Protein AF-A0A2A5GS11-F1 (afdb_monomer_lite)

Radius of gyration: 23.66 Å; chains: 1; bounding box: 53×27×54 Å

Foldseek 3Di:
DDDDDDDDDPVVVVVLVVCCVVVNDVDSVRVVVVVVVVVVVVVVVVVVVVVVVVVVVVVDDDPDDPVVVVVVVVVVVVVD

Structure (mmCIF, N/CA/C/O backbone):
data_AF-A0A2A5GS11-F1
#
_entry.id   AF-A0A2A5GS11-F1
#
loop_
_atom_site.group_PDB
_atom_site.id
_atom_site.type_symbol
_atom_site.label_atom_id
_atom_site.label_alt_id
_atom_site.label_comp_id
_atom_site.label_asym_id
_atom_site.label_entity_id
_atom_site.label_seq_id
_atom_site.pdbx_PDB_ins_code
_atom_site.Cartn_x
_atom_site.Cartn_y
_atom_site.Cartn_z
_atom_site.occupancy
_atom_site.B_iso_or_equiv
_atom_site.auth_seq_id
_atom_site.auth_comp_id
_atom_site.auth_asym_id
_atom_site.auth_atom_id
_atom_site.pdbx_PDB_model_num
ATOM 1 N N . MET A 1 1 ? 0.468 13.148 20.760 1.00 64.06 1 MET A N 1
ATOM 2 C CA . MET A 1 1 ? -0.441 12.581 19.739 1.00 64.06 1 MET A CA 1
ATOM 3 C C . MET A 1 1 ? -1.681 13.446 19.680 1.00 64.06 1 MET A C 1
ATOM 5 O O . MET A 1 1 ? -2.205 13.768 20.737 1.00 64.06 1 MET A O 1
ATOM 9 N N . THR A 1 2 ? -2.130 13.808 18.483 1.00 81.38 2 THR A N 1
ATOM 10 C CA . THR A 1 2 ? -3.443 14.436 18.274 1.00 81.38 2 THR A CA 1
ATOM 11 C C . THR A 1 2 ? -4.507 13.339 18.242 1.00 81.38 2 THR A C 1
ATOM 13 O O . THR A 1 2 ? -4.266 12.282 17.655 1.00 81.38 2 THR A O 1
ATOM 16 N N . SER A 1 3 ? -5.647 13.546 18.903 1.00 85.38 3 SER A N 1
ATOM 17 C CA . SER A 1 3 ? -6.771 12.607 18.867 1.00 85.38 3 SER A CA 1
ATOM 18 C C . SER A 1 3 ? -7.670 12.884 17.661 1.00 85.38 3 SER A C 1
ATOM 20 O O . SER A 1 3 ? -7.923 14.033 17.306 1.00 85.38 3 SER A O 1
ATOM 22 N N . MET A 1 4 ? -8.153 11.814 17.032 1.00 89.69 4 MET A N 1
ATOM 23 C CA . MET A 1 4 ? -9.149 11.855 15.964 1.00 89.69 4 MET A CA 1
ATOM 24 C C . MET A 1 4 ? -10.223 10.823 16.295 1.00 89.69 4 MET A C 1
ATOM 26 O O . MET A 1 4 ? -9.901 9.657 16.521 1.00 89.69 4 MET A O 1
ATOM 30 N N . ASN A 1 5 ? -11.483 11.253 16.341 1.00 91.12 5 ASN A N 1
ATOM 31 C CA . ASN A 1 5 ? -12.619 10.375 16.605 1.00 91.12 5 ASN A CA 1
ATOM 32 C C . ASN A 1 5 ? -13.263 9.979 15.278 1.00 91.12 5 ASN A C 1
ATOM 34 O O . ASN A 1 5 ? -13.547 10.841 14.449 1.00 91.12 5 ASN A O 1
ATOM 38 N N . VAL A 1 6 ? -13.501 8.684 15.091 1.00 88.12 6 VAL A N 1
ATOM 39 C CA . VAL A 1 6 ? -14.129 8.133 13.887 1.00 88.12 6 VAL A CA 1
ATOM 40 C C . VAL A 1 6 ? -15.245 7.193 14.322 1.00 88.12 6 VAL A C 1
ATOM 42 O O . VAL A 1 6 ? -15.018 6.296 15.133 1.00 88.12 6 VAL A O 1
ATOM 45 N N . SER A 1 7 ? -16.447 7.398 13.790 1.00 93.50 7 SER A N 1
ATOM 46 C CA . SER A 1 7 ? -17.572 6.482 13.983 1.00 93.50 7 SER A CA 1
ATOM 47 C C . SER A 1 7 ? -17.512 5.376 12.938 1.00 93.50 7 SER A C 1
ATOM 49 O O . SER A 1 7 ? -17.399 5.651 11.745 1.00 93.50 7 SER A O 1
ATOM 51 N N . LEU A 1 8 ? -17.601 4.128 13.391 1.00 93.06 8 LEU A N 1
ATOM 52 C CA . LEU A 1 8 ? -17.603 2.948 12.534 1.00 93.06 8 LEU A CA 1
ATOM 53 C C . LEU A 1 8 ? -18.944 2.217 12.672 1.00 93.06 8 LEU A C 1
ATOM 55 O O . LEU A 1 8 ? -19.457 2.131 13.789 1.00 93.06 8 LEU A O 1
ATOM 59 N N . PRO A 1 9 ? -19.497 1.662 11.580 1.00 97.75 9 PRO A N 1
ATOM 60 C CA . PRO A 1 9 ? -20.593 0.703 11.662 1.00 97.75 9 PRO A CA 1
ATOM 61 C C . PRO A 1 9 ? -20.203 -0.517 12.502 1.00 97.75 9 PRO A C 1
ATOM 63 O O . PRO A 1 9 ? -19.034 -0.916 12.508 1.00 97.75 9 PRO A O 1
ATOM 66 N N . ASP A 1 10 ? -21.187 -1.162 13.129 1.00 97.56 10 ASP A N 1
ATOM 67 C CA . ASP A 1 10 ? -20.956 -2.300 14.030 1.00 97.56 10 ASP A CA 1
ATOM 68 C C . ASP A 1 10 ? -20.135 -3.416 13.376 1.00 97.56 10 ASP A C 1
ATOM 70 O O . ASP A 1 10 ? -19.184 -3.915 13.970 1.00 97.56 10 ASP A O 1
ATOM 74 N N . GLN A 1 11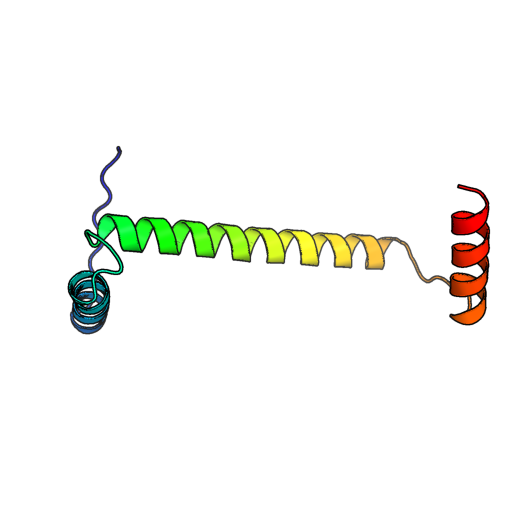 ? -20.411 -3.737 12.108 1.00 97.94 11 GLN A N 1
ATOM 75 C CA . GLN A 1 11 ? -19.657 -4.754 11.371 1.00 97.94 11 GLN A CA 1
ATOM 76 C C . GLN A 1 11 ? -18.160 -4.419 11.263 1.00 97.94 11 GLN A C 1
ATOM 78 O O . GLN A 1 11 ? -17.310 -5.299 11.402 1.00 97.94 11 GLN A O 1
ATOM 83 N N . MET A 1 12 ? -17.822 -3.149 11.023 1.00 97.25 12 MET A N 1
ATOM 84 C CA . MET A 1 12 ? -16.427 -2.713 10.949 1.00 97.25 12 MET A CA 1
ATOM 85 C C . MET A 1 12 ? -15.783 -2.711 12.332 1.00 97.25 12 MET A C 1
ATOM 87 O O . MET A 1 12 ? -14.630 -3.112 12.462 1.00 97.25 12 MET A O 1
ATOM 91 N N . LYS A 1 13 ? -16.522 -2.309 13.371 1.00 95.81 13 LYS A N 1
ATOM 92 C CA . LYS A 1 13 ? -16.045 -2.383 14.753 1.00 95.81 13 LYS A CA 1
ATOM 93 C C . LYS A 1 13 ? -15.697 -3.825 15.139 1.00 95.81 13 LYS A C 1
ATOM 95 O O . LYS A 1 13 ? -14.569 -4.062 15.560 1.00 95.81 13 LYS A O 1
ATOM 100 N N . SER A 1 14 ? -16.604 -4.777 14.910 1.00 97.56 14 SER A N 1
ATOM 101 C CA . SER A 1 14 ? -16.367 -6.198 15.201 1.00 97.56 14 SER A CA 1
ATOM 102 C C . SER A 1 14 ? -15.175 -6.761 14.430 1.00 97.56 14 SER A C 1
ATOM 104 O O . SER A 1 14 ? -14.422 -7.574 14.958 1.00 97.56 14 SER A O 1
ATOM 106 N N . TRP A 1 15 ? -14.959 -6.305 13.192 1.00 97.38 15 TRP A N 1
ATOM 107 C CA . TRP A 1 15 ? -13.758 -6.663 12.443 1.00 97.38 15 TRP A CA 1
ATOM 108 C C . TRP A 1 15 ? -12.484 -6.187 13.148 1.00 97.38 15 TRP A C 1
ATOM 110 O O . TRP A 1 15 ? -11.570 -6.984 13.338 1.00 97.38 15 TRP A O 1
ATOM 120 N N . VAL A 1 16 ? -12.421 -4.912 13.556 1.00 96.81 16 VAL A N 1
ATOM 121 C CA . VAL A 1 16 ? -11.258 -4.345 14.264 1.00 96.81 16 VAL A CA 1
ATOM 122 C C . VAL A 1 16 ? -11.007 -5.073 15.585 1.00 96.81 16 VAL A C 1
ATOM 124 O O . VAL A 1 16 ? -9.864 -5.426 15.867 1.00 96.81 16 VAL A O 1
ATOM 127 N N . GLU A 1 17 ? -12.060 -5.332 16.360 1.00 96.56 17 GLU A N 1
ATOM 128 C CA . GLU A 1 17 ? -11.988 -6.094 17.614 1.00 96.56 17 GLU A CA 1
ATOM 129 C C . GLU A 1 17 ? -11.427 -7.498 17.372 1.00 96.56 17 GLU A C 1
ATOM 131 O O . GLU A 1 17 ? -10.456 -7.877 18.017 1.00 96.56 17 GLU A O 1
ATOM 136 N N . GLY A 1 18 ? -11.893 -8.208 16.339 1.00 97.94 18 GLY A N 1
ATOM 137 C CA . GLY A 1 18 ? -11.347 -9.519 15.980 1.00 97.94 18 GLY A CA 1
ATOM 138 C C . GLY A 1 18 ? -9.852 -9.503 15.631 1.00 97.94 18 GLY A C 1
ATOM 139 O O . GLY A 1 18 ? -9.144 -10.472 15.903 1.00 97.94 18 GLY A O 1
ATOM 140 N N . ARG A 1 19 ? -9.325 -8.404 15.064 1.00 97.75 19 ARG A N 1
ATOM 141 C CA . ARG A 1 19 ? -7.872 -8.258 14.831 1.00 97.75 19 ARG A CA 1
ATOM 142 C C . ARG A 1 19 ? -7.097 -8.091 16.141 1.00 97.75 19 ARG A C 1
ATOM 144 O O . ARG A 1 19 ? -5.966 -8.569 16.233 1.00 97.75 19 ARG A O 1
ATOM 151 N N . ILE A 1 20 ? -7.686 -7.406 17.119 1.00 97.88 20 ILE A N 1
ATOM 152 C CA . ILE A 1 20 ? -7.095 -7.182 18.444 1.00 97.88 20 ILE A CA 1
ATOM 153 C C . ILE A 1 20 ? -7.124 -8.478 19.254 1.00 97.88 20 ILE A C 1
ATOM 155 O O . ILE A 1 20 ? -6.092 -8.888 19.777 1.00 97.88 20 ILE A O 1
ATOM 159 N N . ASP A 1 21 ? -8.262 -9.169 19.275 1.00 97.81 21 ASP A N 1
ATOM 160 C CA . ASP A 1 21 ? -8.442 -10.438 19.988 1.00 97.81 21 ASP A CA 1
ATOM 161 C C . ASP A 1 21 ? -7.520 -11.538 19.443 1.00 97.81 21 ASP A C 1
ATOM 163 O O . ASP A 1 21 ? -7.017 -12.374 20.192 1.00 97.81 21 ASP A O 1
ATOM 167 N N . ALA A 1 22 ? -7.221 -11.500 18.141 1.00 97.56 22 ALA A N 1
ATOM 168 C CA . ALA A 1 22 ? -6.223 -12.364 17.510 1.00 97.56 22 ALA A CA 1
ATOM 169 C C . ALA A 1 22 ? -4.763 -12.004 17.868 1.00 97.56 22 ALA A C 1
ATOM 171 O O . ALA A 1 22 ? -3.837 -12.629 17.350 1.00 97.56 22 ALA A O 1
ATOM 172 N N . GLY A 1 23 ? -4.536 -10.979 18.696 1.00 97.00 23 GLY A N 1
ATOM 173 C CA . GLY A 1 23 ? -3.215 -10.522 19.132 1.00 97.00 23 GLY A CA 1
ATOM 174 C C . GLY A 1 23 ? -2.406 -9.796 18.056 1.00 97.00 23 GLY A C 1
ATOM 175 O O . GLY A 1 23 ? -1.203 -9.611 18.218 1.00 97.00 23 GLY A O 1
ATOM 176 N N . GLN A 1 24 ? -3.028 -9.398 16.942 1.00 96.75 24 GLN A N 1
ATOM 177 C CA . GLN A 1 24 ? -2.312 -8.755 15.833 1.00 96.75 24 GLN A CA 1
ATOM 178 C C . GLN A 1 24 ? -2.079 -7.261 16.069 1.00 96.75 24 GLN A C 1
ATOM 180 O O . GLN A 1 24 ? -1.164 -6.687 15.485 1.00 96.75 24 GLN A O 1
ATOM 185 N N . TYR A 1 25 ? -2.913 -6.637 16.903 1.00 97.62 25 TYR A N 1
ATOM 186 C CA . TYR A 1 25 ? -2.819 -5.232 17.288 1.00 97.62 25 TYR A CA 1
ATOM 187 C C . TYR A 1 25 ? -3.232 -5.078 18.751 1.00 97.62 25 TYR A C 1
ATOM 189 O O . TYR A 1 25 ? -4.111 -5.794 19.219 1.00 97.62 25 TYR A O 1
ATOM 197 N N . ASN A 1 26 ? -2.656 -4.113 19.468 1.00 96.19 26 ASN A N 1
ATOM 198 C CA . ASN A 1 26 ? -2.962 -3.901 20.886 1.00 96.19 26 ASN A CA 1
ATOM 199 C C . ASN A 1 26 ? -4.225 -3.056 21.101 1.00 96.19 26 ASN A C 1
ATOM 201 O O . ASN A 1 26 ? -4.812 -3.071 22.179 1.00 96.19 26 ASN A O 1
ATOM 205 N N . ASN A 1 27 ? -4.613 -2.245 20.111 1.00 95.12 27 ASN A N 1
ATOM 206 C CA . ASN A 1 27 ? -5.823 -1.424 20.147 1.00 95.12 27 ASN A CA 1
ATOM 207 C C . ASN A 1 27 ? -6.241 -0.951 18.745 1.00 95.12 27 ASN A C 1
ATOM 209 O O . ASN A 1 27 ? -5.471 -0.995 17.784 1.00 95.12 27 ASN A O 1
ATOM 213 N N . ALA A 1 28 ? -7.456 -0.404 18.649 1.00 94.56 28 ALA A N 1
ATOM 214 C CA . ALA A 1 28 ? -8.021 0.084 17.393 1.00 94.56 28 ALA A CA 1
ATOM 215 C C . ALA A 1 28 ? -7.210 1.233 16.771 1.00 94.56 28 ALA A C 1
ATOM 217 O O . ALA A 1 28 ? -7.066 1.302 15.552 1.00 94.56 28 ALA A O 1
ATOM 218 N N . SER A 1 29 ? -6.638 2.123 17.590 1.00 94.19 29 SER A N 1
ATOM 219 C CA . SER A 1 29 ? -5.851 3.248 17.069 1.00 94.19 29 SER A CA 1
ATOM 220 C C . SER A 1 29 ? -4.567 2.766 16.390 1.00 94.19 29 SER A C 1
ATOM 222 O O . SER A 1 29 ? -4.113 3.370 15.423 1.00 94.19 29 SER A O 1
ATOM 224 N N . GLU A 1 30 ? -3.951 1.699 16.895 1.00 95.00 30 GLU A N 1
ATOM 225 C CA . GLU A 1 30 ? -2.792 1.065 16.267 1.00 95.00 30 GLU A CA 1
ATOM 226 C C . GLU A 1 30 ? -3.158 0.472 14.906 1.00 95.00 30 GLU A C 1
ATOM 228 O O . GLU A 1 30 ? -2.492 0.776 13.916 1.00 95.00 30 GLU A O 1
ATOM 233 N N . TYR A 1 31 ? -4.265 -0.274 14.844 1.00 95.75 31 TYR A N 1
ATOM 234 C CA . TYR A 1 31 ? -4.763 -0.840 13.594 1.00 95.75 31 TYR A CA 1
ATOM 235 C C . TYR A 1 31 ? -5.039 0.239 12.541 1.00 95.75 31 TYR A C 1
ATOM 237 O O . TYR A 1 31 ? -4.566 0.146 11.410 1.00 95.75 31 TYR A O 1
ATOM 245 N N . VAL A 1 32 ? -5.734 1.314 12.922 1.00 94.62 32 VAL A N 1
ATOM 246 C CA . VAL A 1 32 ? -6.053 2.422 12.008 1.00 94.62 32 VAL A CA 1
ATOM 247 C C . VAL A 1 32 ? -4.789 3.133 11.518 1.00 94.62 32 VAL A C 1
ATOM 249 O O . VAL A 1 32 ? -4.680 3.423 10.330 1.00 94.62 32 VAL A O 1
ATOM 25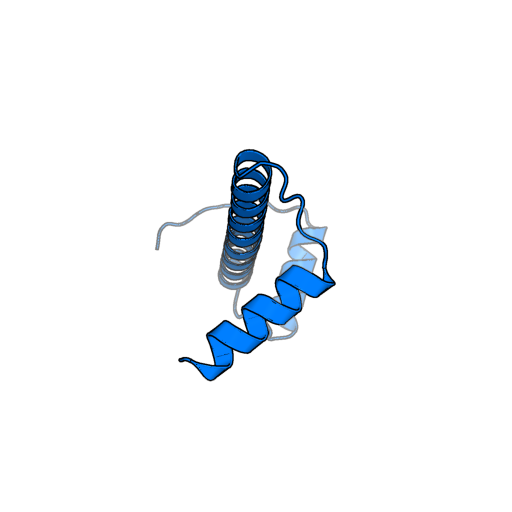2 N N . ARG A 1 33 ? -3.796 3.379 12.386 1.00 94.56 33 ARG A N 1
ATOM 253 C CA . ARG A 1 33 ? -2.517 3.977 11.956 1.00 94.56 33 ARG A CA 1
ATOM 254 C C . ARG A 1 33 ? -1.772 3.090 10.965 1.00 94.56 33 ARG A C 1
ATOM 256 O O . ARG A 1 33 ? -1.145 3.607 10.045 1.00 94.56 33 ARG A O 1
ATOM 263 N N . ASP A 1 34 ? -1.826 1.776 11.150 1.00 96.69 34 ASP A N 1
ATOM 264 C CA . ASP A 1 34 ? -1.223 0.838 10.209 1.00 96.69 34 ASP A CA 1
ATOM 265 C C . ASP A 1 34 ? -1.936 0.835 8.852 1.00 96.69 34 ASP A C 1
ATOM 267 O O . ASP A 1 34 ? -1.277 0.879 7.815 1.00 96.69 34 ASP A O 1
ATOM 271 N N . LEU A 1 35 ? -3.271 0.877 8.845 1.00 96.12 35 LEU A N 1
ATOM 272 C CA . LEU A 1 35 ? -4.047 1.026 7.612 1.00 96.12 35 LEU A CA 1
ATOM 273 C C . LEU A 1 35 ? -3.714 2.325 6.873 1.00 96.12 35 LEU A C 1
ATOM 275 O O . LEU A 1 35 ? -3.481 2.280 5.670 1.00 96.12 35 LEU A O 1
ATOM 279 N N . ILE A 1 36 ? -3.615 3.453 7.584 1.00 96.00 36 ILE A N 1
ATOM 280 C CA . ILE A 1 36 ? -3.226 4.740 6.985 1.00 96.00 36 ILE A CA 1
ATOM 281 C C . ILE A 1 36 ? -1.828 4.648 6.365 1.00 96.00 36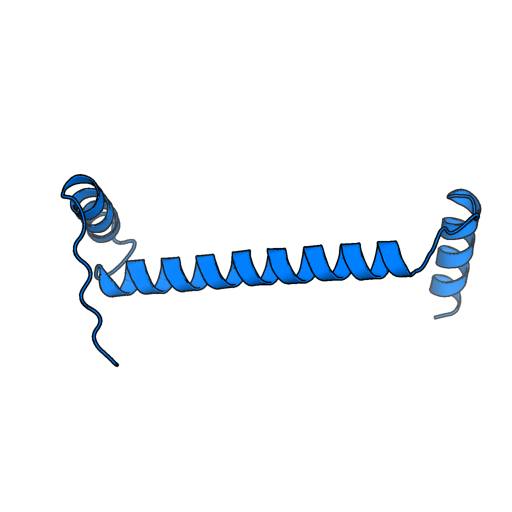 ILE A C 1
ATOM 283 O O . ILE A 1 36 ? -1.614 5.124 5.256 1.00 96.00 36 ILE A O 1
ATOM 287 N N . ARG A 1 37 ? -0.867 4.007 7.041 1.00 97.44 37 ARG A N 1
ATOM 288 C CA . ARG A 1 37 ? 0.483 3.834 6.485 1.00 97.44 37 ARG A CA 1
ATOM 289 C C . ARG A 1 37 ? 0.468 2.988 5.212 1.00 97.44 37 ARG A C 1
ATOM 291 O O . ARG A 1 37 ? 1.169 3.310 4.259 1.00 97.44 37 ARG A O 1
ATOM 298 N N . LYS A 1 38 ? -0.311 1.906 5.192 1.00 97.88 38 LYS A N 1
ATOM 299 C CA . LYS A 1 38 ? -0.468 1.055 4.003 1.00 97.88 38 LYS A CA 1
ATOM 300 C C . LYS A 1 38 ? -1.101 1.830 2.850 1.00 97.88 38 LYS A C 1
ATOM 302 O O . LYS A 1 38 ? -0.597 1.753 1.737 1.00 97.88 38 LYS A O 1
ATOM 307 N N . ASP A 1 39 ? -2.138 2.612 3.133 1.00 98.12 39 ASP A N 1
ATOM 308 C CA . ASP A 1 39 ? -2.794 3.485 2.156 1.00 98.12 39 ASP A CA 1
ATOM 309 C C . ASP A 1 39 ? -1.825 4.518 1.560 1.00 98.12 39 ASP A C 1
ATOM 311 O O . ASP A 1 39 ? -1.737 4.654 0.340 1.00 98.12 39 ASP A O 1
ATOM 315 N N . GLN A 1 40 ? -1.011 5.165 2.400 1.00 97.81 40 GLN A N 1
ATOM 316 C CA . GLN A 1 40 ? 0.038 6.087 1.953 1.00 97.81 40 GLN A CA 1
ATOM 317 C C . GLN A 1 40 ? 1.042 5.399 1.024 1.00 97.81 40 GLN A C 1
ATOM 319 O O . GLN A 1 40 ? 1.310 5.896 -0.065 1.00 97.81 40 GLN A O 1
ATOM 324 N N . VAL A 1 41 ? 1.546 4.223 1.410 1.00 98.19 41 VAL A N 1
ATOM 325 C CA . VAL A 1 41 ? 2.516 3.470 0.601 1.00 98.19 41 VAL A CA 1
ATOM 326 C C . VAL A 1 41 ? 1.939 3.081 -0.763 1.00 98.19 41 VAL A C 1
ATOM 328 O O . VAL A 1 41 ? 2.620 3.216 -1.779 1.00 98.19 41 VAL A O 1
ATOM 331 N N . GLU A 1 42 ? 0.698 2.597 -0.817 1.00 97.88 42 GLU A N 1
ATOM 332 C CA . GLU A 1 42 ? 0.062 2.225 -2.088 1.00 97.88 42 GLU A CA 1
ATOM 333 C C . GLU A 1 42 ? -0.265 3.449 -2.957 1.00 97.88 42 GLU A C 1
ATOM 335 O O . GLU A 1 42 ? -0.102 3.409 -4.184 1.00 97.88 42 GLU A O 1
ATOM 340 N N . THR A 1 43 ? -0.649 4.564 -2.333 1.00 98.06 43 THR A N 1
ATOM 341 C CA . THR A 1 43 ? -0.853 5.844 -3.022 1.00 98.06 43 THR A CA 1
ATOM 342 C C . THR A 1 43 ? 0.456 6.339 -3.635 1.00 98.06 43 THR A C 1
ATOM 344 O O . THR A 1 43 ? 0.489 6.643 -4.828 1.00 98.06 43 THR A O 1
ATOM 347 N N . ASP A 1 44 ? 1.552 6.335 -2.876 1.00 98.06 44 ASP A N 1
ATOM 348 C CA . ASP A 1 44 ? 2.867 6.774 -3.347 1.00 98.06 44 ASP A CA 1
ATOM 349 C C . ASP A 1 44 ? 3.367 5.916 -4.515 1.00 98.06 44 ASP A C 1
ATOM 351 O O . ASP A 1 44 ? 3.816 6.448 -5.533 1.00 98.06 44 ASP A O 1
ATOM 355 N N . LYS A 1 45 ? 3.218 4.585 -4.429 1.00 97.75 45 LYS A N 1
ATOM 356 C CA . LYS A 1 45 ? 3.533 3.670 -5.541 1.00 97.75 45 LYS A CA 1
ATOM 357 C C . LYS A 1 45 ? 2.720 3.997 -6.789 1.00 97.75 45 LYS A C 1
ATOM 359 O O . LYS A 1 45 ? 3.268 4.037 -7.891 1.00 97.75 45 LYS A O 1
ATOM 364 N N . THR A 1 46 ? 1.423 4.244 -6.625 1.00 98.12 46 THR A N 1
ATOM 365 C CA . THR A 1 46 ? 0.525 4.577 -7.737 1.00 98.12 46 THR A CA 1
ATOM 366 C C . THR A 1 46 ? 0.921 5.898 -8.390 1.00 98.12 46 THR A C 1
ATOM 368 O O . THR A 1 46 ? 0.947 5.998 -9.618 1.00 98.12 46 THR A O 1
ATOM 371 N N . LEU A 1 47 ? 1.256 6.909 -7.587 1.00 98.00 47 LEU A N 1
ATOM 372 C CA . LEU A 1 47 ? 1.719 8.205 -8.076 1.00 98.00 47 LEU A CA 1
ATOM 373 C C . LEU A 1 47 ? 3.047 8.076 -8.826 1.00 98.00 47 LEU A C 1
ATOM 375 O O . LEU A 1 47 ? 3.154 8.567 -9.950 1.00 98.00 47 LEU A O 1
ATOM 379 N N . ALA A 1 48 ? 4.019 7.357 -8.261 1.00 98.12 48 ALA A N 1
ATOM 380 C CA . ALA A 1 48 ? 5.307 7.108 -8.904 1.00 98.12 48 ALA A CA 1
ATOM 381 C C . ALA A 1 48 ? 5.144 6.368 -10.240 1.00 98.12 48 ALA A C 1
ATOM 383 O O . ALA A 1 48 ? 5.748 6.747 -11.243 1.00 98.12 48 ALA A O 1
ATOM 384 N N . PHE A 1 49 ? 4.278 5.353 -10.284 1.00 98.25 49 PHE A N 1
ATOM 385 C CA . PHE A 1 49 ? 3.995 4.603 -11.505 1.00 98.25 49 PHE A CA 1
ATOM 386 C C . PHE A 1 49 ? 3.357 5.478 -12.591 1.00 98.25 49 PHE A C 1
ATOM 388 O O . PHE A 1 49 ? 3.792 5.458 -13.743 1.00 98.25 49 PHE A O 1
ATOM 395 N N . ARG A 1 50 ? 2.361 6.297 -12.232 1.00 98.12 50 ARG A N 1
ATOM 396 C CA . ARG A 1 50 ? 1.732 7.240 -13.170 1.00 98.12 50 ARG A CA 1
ATOM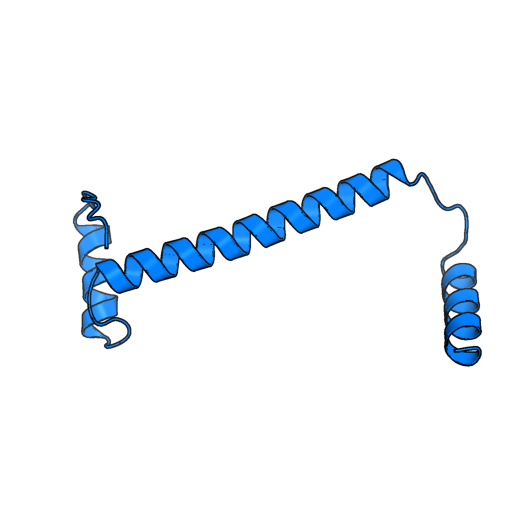 397 C C . ARG A 1 50 ? 2.727 8.271 -13.693 1.00 98.12 50 ARG A C 1
ATOM 399 O O . ARG A 1 50 ? 2.720 8.553 -14.887 1.00 98.12 50 ARG A O 1
ATOM 406 N N . ALA A 1 51 ? 3.600 8.788 -12.831 1.00 98.12 51 ALA A N 1
ATOM 407 C CA . ALA A 1 51 ? 4.659 9.702 -13.241 1.00 98.12 51 ALA A CA 1
ATOM 408 C C . ALA A 1 51 ? 5.634 9.035 -14.228 1.00 98.12 51 ALA A C 1
ATOM 410 O O . ALA A 1 51 ? 5.975 9.635 -15.242 1.00 98.12 51 ALA A O 1
ATOM 411 N N . ALA A 1 52 ? 6.028 7.780 -13.986 1.00 98.12 52 ALA A N 1
ATOM 412 C CA . ALA A 1 52 ? 6.891 7.028 -14.898 1.00 98.12 52 ALA A CA 1
ATOM 413 C C . ALA A 1 52 ? 6.241 6.799 -16.274 1.00 98.12 52 ALA A C 1
ATOM 415 O O . ALA A 1 52 ? 6.906 6.957 -17.299 1.00 9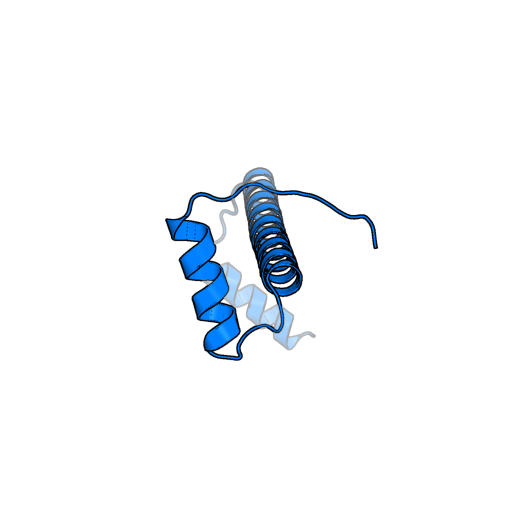8.12 52 ALA A O 1
ATOM 416 N N . ILE A 1 53 ? 4.940 6.485 -16.312 1.00 97.62 53 ILE A N 1
ATOM 417 C CA . ILE A 1 53 ? 4.183 6.393 -17.570 1.00 97.62 53 ILE A CA 1
ATOM 418 C C . ILE A 1 53 ? 4.210 7.730 -18.307 1.00 97.62 53 ILE A C 1
ATOM 420 O O . ILE A 1 53 ? 4.463 7.752 -19.508 1.00 97.62 53 ILE A O 1
ATOM 424 N N . GLU A 1 54 ? 3.959 8.836 -17.609 1.00 97.94 54 GLU A N 1
ATOM 425 C CA . GLU A 1 54 ? 3.923 10.159 -18.231 1.00 97.94 54 GLU A CA 1
ATOM 426 C C . GLU A 1 54 ? 5.289 10.559 -18.803 1.00 97.94 54 GLU A C 1
ATOM 428 O O . GLU A 1 54 ? 5.370 11.052 -19.927 1.00 97.94 54 GLU A O 1
ATOM 433 N N . ILE A 1 55 ? 6.377 10.259 -18.086 1.00 97.44 55 ILE A N 1
ATOM 434 C CA . ILE A 1 55 ? 7.745 10.424 -18.597 1.00 97.44 55 ILE A CA 1
ATOM 435 C C . ILE A 1 55 ? 7.932 9.621 -19.891 1.00 97.44 55 ILE A C 1
ATOM 437 O O . ILE A 1 55 ? 8.407 10.174 -20.880 1.00 97.44 55 ILE A O 1
ATOM 441 N N . GLY A 1 56 ? 7.522 8.348 -19.914 1.00 95.69 56 GLY A N 1
ATOM 442 C CA . GLY A 1 56 ? 7.631 7.495 -21.102 1.00 95.69 56 GLY A CA 1
ATOM 443 C C . GLY A 1 56 ? 6.756 7.951 -22.276 1.00 95.69 56 GLY A C 1
ATOM 444 O O . GLY A 1 56 ? 7.162 7.861 -23.430 1.00 95.69 56 GLY A O 1
ATOM 445 N N . ARG A 1 57 ? 5.560 8.491 -22.013 1.00 95.94 57 ARG A N 1
ATOM 446 C CA . ARG A 1 57 ? 4.709 9.072 -23.066 1.00 95.94 57 ARG A CA 1
ATOM 447 C C . ARG A 1 57 ? 5.340 10.322 -23.672 1.00 95.94 57 ARG A C 1
ATOM 449 O O . ARG A 1 57 ? 5.276 10.504 -24.885 1.00 95.94 57 ARG A O 1
ATOM 456 N N . ASN A 1 58 ? 5.969 11.147 -22.839 1.00 96.94 58 ASN A N 1
ATOM 457 C CA . ASN A 1 58 ? 6.597 12.398 -23.259 1.00 96.94 58 ASN A CA 1
ATOM 458 C C . ASN A 1 58 ? 8.014 12.216 -23.823 1.00 96.94 58 ASN A C 1
ATOM 460 O O . ASN A 1 58 ? 8.529 13.139 -24.451 1.00 96.94 58 ASN A O 1
ATOM 464 N N . SER A 1 59 ? 8.641 11.043 -23.665 1.00 95.62 59 SER A N 1
ATOM 465 C CA . SER A 1 59 ? 9.956 10.751 -24.256 1.00 95.62 59 SER A CA 1
ATOM 466 C C . SER A 1 59 ? 9.913 10.486 -25.765 1.00 95.62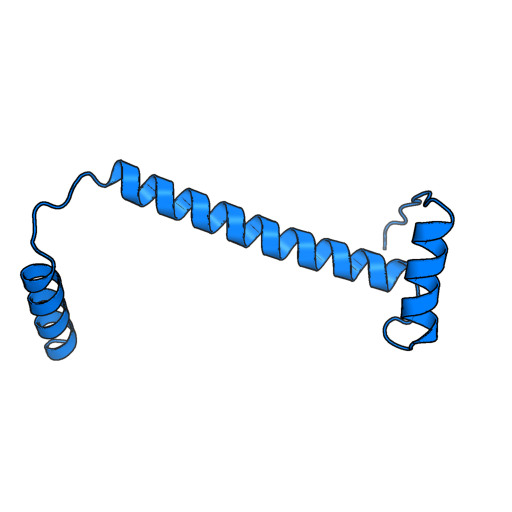 59 SER A C 1
ATOM 468 O O . SER A 1 59 ? 10.964 10.388 -26.394 1.00 95.62 59 SER A O 1
ATOM 470 N N . GLY A 1 60 ? 8.717 10.385 -26.352 1.00 93.50 60 GLY A N 1
ATOM 471 C CA . GLY A 1 60 ? 8.537 10.054 -27.763 1.00 93.50 60 GLY A CA 1
ATOM 472 C C . GLY A 1 60 ? 8.733 8.564 -28.058 1.00 93.50 60 GLY A C 1
ATOM 473 O O . GLY A 1 60 ? 8.998 7.759 -27.166 1.00 93.50 60 GLY A O 1
ATOM 474 N N . ILE A 1 61 ? 8.551 8.195 -29.328 1.00 93.75 61 ILE A N 1
ATOM 475 C CA . ILE A 1 61 ? 8.670 6.808 -29.793 1.00 93.75 61 ILE A CA 1
ATOM 476 C C . ILE A 1 61 ? 10.127 6.516 -30.140 1.00 93.75 61 ILE A C 1
ATOM 478 O O . ILE A 1 61 ? 10.736 7.215 -30.951 1.00 93.75 61 ILE A O 1
ATOM 482 N N . ASP A 1 62 ? 10.656 5.449 -29.553 1.00 91.62 62 ASP A N 1
ATOM 483 C CA . ASP A 1 62 ? 11.926 4.865 -29.959 1.00 91.62 62 ASP A CA 1
ATOM 484 C C . ASP A 1 62 ? 11.692 3.895 -31.124 1.00 91.62 62 ASP A C 1
ATOM 486 O O . ASP A 1 62 ? 10.889 2.968 -31.016 1.00 91.62 62 ASP A O 1
ATOM 490 N N . ASN A 1 63 ? 12.375 4.126 -32.244 1.00 94.62 63 ASN A N 1
ATOM 491 C CA . ASN A 1 63 ? 12.238 3.310 -33.453 1.00 94.62 63 ASN A CA 1
ATOM 492 C C . ASN A 1 63 ? 13.202 2.114 -33.486 1.00 94.62 63 ASN A C 1
ATOM 494 O O . ASN A 1 63 ? 13.184 1.354 -34.454 1.00 94.62 63 ASN A O 1
ATOM 498 N N . ARG A 1 64 ? 14.067 1.959 -32.476 1.00 94.12 64 ARG A N 1
ATOM 499 C CA . ARG A 1 64 ? 14.990 0.824 -32.394 1.00 94.12 64 ARG A CA 1
ATOM 500 C C . ARG A 1 64 ? 14.230 -0.476 -32.161 1.00 94.12 64 ARG A C 1
ATOM 502 O O . ARG A 1 64 ? 13.258 -0.536 -31.408 1.00 94.12 64 ARG A O 1
ATOM 509 N N . SER A 1 65 ? 14.723 -1.539 -32.778 1.00 94.56 65 SER A N 1
ATOM 510 C CA . SER A 1 65 ? 14.275 -2.899 -32.506 1.00 94.56 65 SER A CA 1
ATOM 511 C C . SER A 1 65 ? 14.677 -3.347 -31.098 1.00 94.56 65 SER A C 1
ATOM 513 O O . SER A 1 65 ? 15.592 -2.808 -30.465 1.00 94.56 65 SER A O 1
ATOM 515 N N . THR A 1 66 ? 14.006 -4.386 -30.603 1.00 92.50 66 THR A N 1
ATOM 516 C CA . THR A 1 66 ? 14.324 -4.960 -29.290 1.00 92.50 66 THR A CA 1
ATOM 517 C C . THR A 1 66 ? 15.756 -5.510 -29.282 1.00 92.50 66 THR A C 1
ATOM 519 O O . THR A 1 66 ? 16.494 -5.321 -28.316 1.00 92.50 66 THR A O 1
ATOM 522 N N . GLU A 1 67 ? 16.195 -6.118 -30.383 1.00 95.31 67 GLU A N 1
ATOM 523 C CA . GLU A 1 67 ? 17.533 -6.677 -30.568 1.00 95.31 67 GLU A CA 1
ATOM 524 C C . GLU A 1 67 ? 18.632 -5.609 -30.467 1.00 95.31 67 GLU A C 1
ATOM 526 O O . GLU A 1 67 ? 19.654 -5.833 -29.807 1.00 95.31 67 GLU A O 1
ATOM 531 N N . GLU A 1 68 ? 18.419 -4.439 -31.075 1.00 95.31 68 GLU A N 1
ATOM 532 C CA . GLU A 1 68 ? 19.345 -3.302 -31.001 1.00 95.31 68 GLU A CA 1
ATOM 533 C C . GLU A 1 68 ? 19.470 -2.784 -29.564 1.00 95.31 68 GLU A C 1
ATOM 535 O O . GLU A 1 68 ? 20.588 -2.612 -29.068 1.00 95.31 68 GLU A O 1
ATOM 540 N N . ILE A 1 69 ? 18.343 -2.630 -28.858 1.00 94.88 69 ILE A N 1
ATOM 541 C CA . ILE A 1 69 ? 18.311 -2.174 -27.458 1.00 94.88 69 ILE A CA 1
ATOM 542 C C . ILE A 1 69 ? 19.097 -3.135 -26.554 1.00 94.88 69 ILE A C 1
ATOM 544 O O . ILE A 1 69 ? 19.947 -2.708 -25.768 1.00 94.88 69 ILE A O 1
ATOM 548 N N . PHE A 1 70 ? 18.857 -4.445 -26.675 1.00 94.50 70 PHE A N 1
ATOM 549 C CA . PHE A 1 70 ? 19.555 -5.447 -25.864 1.00 94.50 70 PHE A CA 1
ATOM 550 C C . PHE A 1 70 ? 21.047 -5.536 -26.191 1.00 94.50 70 PHE A C 1
ATOM 552 O O . PHE A 1 70 ? 21.863 -5.757 -25.290 1.00 94.50 70 PHE A O 1
ATOM 559 N N . THR A 1 71 ? 21.415 -5.379 -27.462 1.00 95.94 71 THR A N 1
ATOM 560 C CA . THR A 1 71 ? 22.820 -5.393 -27.883 1.00 95.94 71 THR A CA 1
ATOM 561 C C . THR A 1 71 ? 23.569 -4.209 -27.278 1.00 95.94 71 THR A C 1
ATOM 563 O O . THR A 1 71 ? 24.612 -4.403 -26.652 1.00 95.94 71 THR A O 1
ATOM 566 N N . GLU A 1 72 ? 23.007 -3.002 -27.367 1.00 93.69 72 GLU A N 1
ATOM 567 C CA . GLU A 1 72 ? 23.602 -1.798 -26.784 1.00 93.69 72 GLU A CA 1
ATOM 568 C C . GLU A 1 72 ? 23.714 -1.894 -25.254 1.00 93.69 72 GLU A C 1
ATOM 570 O O . GLU A 1 72 ? 24.761 -1.572 -24.686 1.00 93.69 72 GLU A O 1
ATOM 575 N N . ALA A 1 73 ? 22.677 -2.399 -24.578 1.00 94.31 73 ALA A N 1
ATOM 576 C CA . ALA A 1 73 ? 22.692 -2.591 -23.129 1.00 94.31 73 ALA A CA 1
ATOM 577 C C . ALA A 1 73 ? 23.819 -3.540 -22.678 1.00 94.31 73 ALA A C 1
ATOM 579 O O . ALA A 1 73 ? 24.527 -3.247 -21.713 1.00 94.31 73 ALA A O 1
ATOM 580 N N . LYS A 1 74 ? 24.044 -4.647 -23.404 1.00 94.06 74 LYS A N 1
ATOM 581 C CA . LYS A 1 74 ? 25.144 -5.591 -23.125 1.00 94.06 74 LYS A CA 1
ATOM 582 C C . LYS A 1 74 ? 26.522 -4.967 -23.336 1.00 94.06 74 LYS A C 1
ATOM 584 O O . LYS A 1 74 ? 27.441 -5.278 -22.582 1.00 94.06 74 LYS A O 1
ATOM 589 N N . VAL A 1 75 ? 26.678 -4.116 -24.351 1.00 95.06 75 VAL A N 1
ATOM 590 C CA . VAL A 1 75 ? 27.936 -3.394 -24.594 1.00 95.06 75 VAL A CA 1
ATOM 591 C C . VAL A 1 75 ? 28.209 -2.409 -23.457 1.00 95.06 75 VAL A C 1
ATOM 593 O O . VAL A 1 75 ? 29.311 -2.411 -22.915 1.00 95.06 75 VAL A O 1
ATOM 596 N N . LYS A 1 76 ? 27.205 -1.630 -23.032 1.00 92.88 76 LYS A N 1
ATOM 597 C CA . LYS A 1 76 ? 27.338 -0.695 -21.900 1.00 92.88 76 LYS A CA 1
ATOM 598 C C . LYS A 1 76 ? 27.724 -1.406 -20.604 1.00 92.88 76 LYS A C 1
ATOM 600 O O . LYS A 1 76 ? 28.657 -0.966 -19.948 1.00 92.88 76 LYS A O 1
ATOM 605 N N . ALA A 1 77 ? 27.071 -2.523 -20.281 1.00 93.56 77 ALA A N 1
ATOM 606 C CA . ALA A 1 77 ? 27.351 -3.288 -19.065 1.00 93.56 77 ALA A CA 1
ATOM 607 C C . ALA A 1 77 ? 28.756 -3.920 -19.030 1.00 93.56 77 ALA A C 1
ATOM 609 O O . ALA A 1 77 ? 29.276 -4.172 -17.953 1.00 93.56 77 ALA A O 1
ATOM 610 N N . LYS A 1 78 ? 29.370 -4.201 -20.189 1.00 90.50 78 LYS A N 1
ATOM 611 C CA . LYS A 1 78 ? 30.753 -4.711 -20.271 1.00 90.50 78 LYS A CA 1
ATOM 612 C C . LYS A 1 78 ? 31.818 -3.620 -20.149 1.00 90.50 78 LYS A C 1
ATOM 614 O O . LYS A 1 78 ? 32.963 -3.937 -19.849 1.00 90.50 78 LYS A O 1
ATOM 619 N N . ASN A 1 79 ? 31.450 -2.374 -20.440 1.00 82.56 79 ASN A N 1
ATOM 620 C CA . ASN A 1 79 ? 32.346 -1.217 -20.427 1.00 82.56 79 ASN A CA 1
ATOM 621 C C . ASN A 1 79 ? 32.258 -0.418 -19.114 1.00 82.56 79 ASN A C 1
ATOM 623 O O . ASN A 1 79 ? 32.831 0.669 -19.029 1.00 82.56 79 ASN A O 1
ATOM 627 N N . GLN A 1 80 ? 31.507 -0.927 -18.139 1.00 64.50 80 GLN A N 1
ATOM 628 C CA . GLN A 1 80 ? 31.285 -0.349 -16.818 1.00 64.50 80 GLN A CA 1
ATOM 629 C C . GLN A 1 80 ? 32.007 -1.193 -15.769 1.00 64.50 80 GLN A C 1
ATOM 631 O O . GLN A 1 80 ? 32.555 -0.585 -14.825 1.00 64.50 80 GLN A O 1
#

Sequence (80 aa):
MTSMNVSLPDQMKSWVEGRIDAGQYNNASEYVRDLIRKDQVETDKTLAFRAAIEIGRNSGIDNRSTEEIFTEAKVKAKNQ

pLDDT: mean 94.59, std 5.85, range [64.06, 98.25]

Secondary structure (DSSP, 8-state):
---------HHHHHHHHHHHHTTS-SSHHHHHHHHHHHHHHHHHHHHHHHHHHHHHHHT------HHHHHHHHHHHHH--